Protein AF-A0A258CQ73-F1 (afdb_monomer_lite)

pLDDT: mean 89.33, std 9.18, range [62.22, 98.75]

Radius of gyration: 27.76 Å; chains: 1; bounding box: 43×17×79 Å

Secondary structure (DSSP, 8-state):
-HHHHHHHHHHHHHHHHHHHHHHHHHHHHHHHTSPPGGGGTT---SSPPPEE-TTS-EEE-

Structure (mmCIF, N/CA/C/O backbone):
data_AF-A0A258CQ73-F1
#
_entry.id   AF-A0A258CQ73-F1
#
loop_
_atom_site.group_PDB
_atom_site.id
_atom_site.type_symbol
_atom_site.label_atom_id
_atom_site.label_alt_id
_atom_site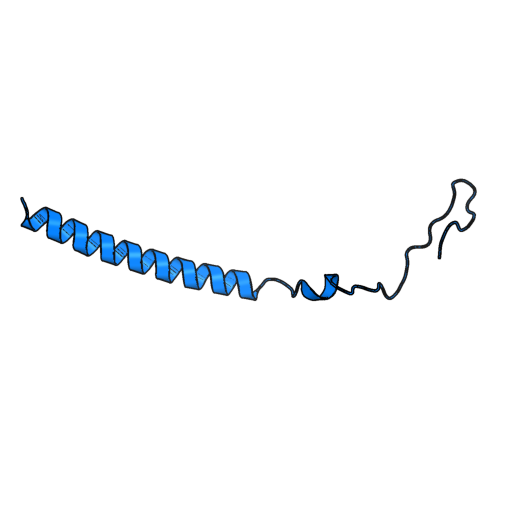.label_comp_id
_atom_site.label_asym_id
_atom_site.label_entity_id
_atom_site.label_seq_id
_atom_site.pdbx_PDB_ins_code
_atom_site.Cartn_x
_atom_site.Cartn_y
_atom_site.Cartn_z
_atom_site.occupancy
_atom_site.B_iso_or_equiv
_atom_site.auth_seq_id
_atom_site.auth_comp_id
_atom_site.auth_asym_id
_atom_site.auth_atom_id
_atom_site.pdbx_PDB_model_num
ATOM 1 N N . MET A 1 1 ? -23.630 12.394 31.087 1.00 72.06 1 MET A N 1
ATOM 2 C CA . MET A 1 1 ? -23.210 12.817 29.730 1.00 72.06 1 MET A CA 1
ATOM 3 C C . MET A 1 1 ? -21.730 12.528 29.465 1.00 72.06 1 MET A C 1
ATOM 5 O O . MET A 1 1 ? -21.448 11.814 28.515 1.00 72.06 1 MET A O 1
ATOM 9 N N . LEU A 1 2 ? -20.799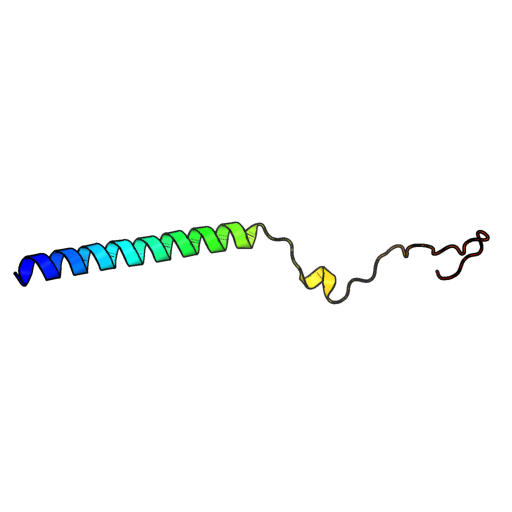 12.946 30.336 1.00 89.44 2 LEU A N 1
ATOM 10 C CA . LEU A 1 2 ? -19.347 12.695 30.189 1.00 89.44 2 LEU A CA 1
ATOM 11 C C . LEU A 1 2 ? -18.949 11.221 29.957 1.00 89.44 2 LEU A C 1
ATOM 13 O O . LEU A 1 2 ? -18.067 10.945 29.153 1.00 89.44 2 LEU A O 1
ATOM 17 N N . ARG A 1 3 ? -19.634 10.263 30.597 1.00 91.19 3 ARG A N 1
ATOM 18 C CA . ARG A 1 3 ? -19.367 8.819 30.423 1.00 91.19 3 ARG A CA 1
ATOM 19 C C . ARG A 1 3 ? -19.630 8.314 28.997 1.00 91.19 3 ARG A C 1
ATOM 21 O O . ARG A 1 3 ? -18.859 7.508 28.495 1.00 91.19 3 ARG A O 1
ATOM 28 N N . LEU A 1 4 ? -20.695 8.797 28.349 1.00 95.06 4 LEU A N 1
ATOM 29 C CA . LEU A 1 4 ? -21.034 8.416 26.973 1.00 95.06 4 LEU A CA 1
ATOM 30 C C . LEU A 1 4 ? -20.029 9.014 25.982 1.00 95.06 4 LEU A C 1
ATOM 32 O O . LEU A 1 4 ? -19.548 8.314 25.099 1.00 95.06 4 LEU A O 1
ATOM 36 N N . ILE A 1 5 ? -19.671 10.287 26.176 1.00 95.94 5 ILE A N 1
ATOM 37 C CA . ILE A 1 5 ? -18.687 10.986 25.340 1.00 95.94 5 ILE A CA 1
ATOM 38 C C . ILE A 1 5 ? -17.318 10.303 25.437 1.00 95.94 5 ILE A C 1
ATOM 40 O O . ILE A 1 5 ? -16.693 10.058 24.412 1.00 95.94 5 ILE A O 1
ATOM 44 N N . GLY A 1 6 ? -16.879 9.930 26.643 1.00 96.12 6 GLY A N 1
ATOM 45 C CA . GLY A 1 6 ? -15.624 9.199 26.831 1.00 96.12 6 GLY A CA 1
ATOM 46 C C . GLY A 1 6 ? -15.607 7.840 26.126 1.00 96.12 6 GLY A C 1
ATOM 47 O O . GLY A 1 6 ? -14.599 7.479 25.525 1.00 96.12 6 GLY A O 1
ATOM 48 N N . TRP A 1 7 ? -16.728 7.110 26.134 1.00 96.31 7 TRP A N 1
ATOM 49 C CA . TRP A 1 7 ? -16.837 5.830 25.428 1.00 96.31 7 TRP A CA 1
ATOM 50 C C . TRP A 1 7 ? -16.803 6.000 23.905 1.00 96.31 7 TRP A C 1
ATOM 52 O O . TRP A 1 7 ? -16.044 5.306 23.233 1.00 96.31 7 TRP A O 1
ATOM 62 N N . LEU A 1 8 ? -17.559 6.962 23.366 1.00 97.62 8 LEU A N 1
ATOM 63 C CA . LEU A 1 8 ? -17.544 7.276 21.935 1.00 97.62 8 LEU A CA 1
ATOM 64 C C . LEU A 1 8 ? -16.164 7.747 21.473 1.00 97.62 8 LEU A C 1
ATOM 66 O O . LEU A 1 8 ? -15.704 7.336 20.413 1.00 97.62 8 LEU A O 1
ATOM 70 N N . PHE A 1 9 ? -15.485 8.563 22.279 1.00 97.00 9 PHE A N 1
ATOM 71 C CA . PHE A 1 9 ? -14.131 9.015 21.986 1.00 97.00 9 PHE A CA 1
ATOM 72 C C . PHE A 1 9 ? -13.130 7.856 22.009 1.00 97.00 9 PHE A C 1
ATOM 74 O O . PHE A 1 9 ? -12.361 7.699 21.067 1.00 97.00 9 PHE A O 1
ATOM 81 N N . GLY A 1 10 ? -13.165 7.009 23.042 1.00 97.75 10 GLY A N 1
ATOM 82 C CA . GLY A 1 10 ? -12.277 5.849 23.141 1.00 97.75 10 GLY A CA 1
ATOM 83 C C . GLY A 1 10 ? -12.482 4.856 21.996 1.00 97.75 10 GLY A C 1
ATOM 84 O O . GLY A 1 10 ? -11.517 4.436 21.360 1.00 97.75 10 GLY A O 1
ATOM 85 N N . PHE A 1 11 ? -13.738 4.531 21.681 1.00 97.94 11 PHE A N 1
ATOM 86 C CA . PHE A 1 11 ? -14.070 3.654 20.560 1.00 97.94 11 PHE A CA 1
ATOM 87 C C . PHE A 1 11 ? -13.714 4.283 19.207 1.00 97.94 11 PHE A C 1
ATOM 89 O O . PHE A 1 11 ? -13.135 3.619 18.350 1.00 97.94 11 PHE A O 1
ATOM 96 N N . GLY A 1 12 ? -13.992 5.576 19.028 1.00 98.44 12 GLY A N 1
ATOM 97 C CA . GLY A 1 12 ? -13.618 6.321 17.828 1.00 98.44 12 GLY A CA 1
ATOM 98 C C . GLY A 1 12 ? -12.105 6.351 17.613 1.00 98.44 12 GLY A C 1
ATOM 99 O O . GLY A 1 12 ? -11.640 6.094 16.507 1.00 98.44 12 GLY A O 1
ATOM 100 N N . MET A 1 13 ? -11.328 6.575 18.674 1.00 98.44 13 MET A N 1
ATOM 101 C CA . MET A 1 13 ? -9.865 6.537 18.629 1.00 98.44 13 MET A CA 1
ATOM 102 C C . MET A 1 13 ? -9.350 5.139 18.273 1.00 98.44 13 MET A C 1
ATOM 104 O O . MET A 1 13 ? -8.461 5.003 17.436 1.00 98.44 13 MET A O 1
ATOM 108 N N . PHE A 1 14 ? -9.938 4.090 18.854 1.00 98.44 14 PHE A N 1
ATOM 109 C CA . PHE A 1 14 ? -9.605 2.710 18.507 1.00 98.44 14 PHE A CA 1
ATOM 110 C C . PHE A 1 14 ? -9.870 2.414 17.022 1.00 98.44 14 PHE A C 1
ATOM 112 O O . PHE A 1 14 ? -8.999 1.887 16.332 1.00 98.44 14 PHE A O 1
ATOM 119 N N . MET A 1 15 ? -11.038 2.812 16.508 1.00 98.69 15 MET A N 1
ATOM 120 C CA . MET A 1 15 ? -11.383 2.670 15.090 1.00 98.69 15 MET A CA 1
ATOM 121 C C . MET A 1 15 ? -10.436 3.468 14.185 1.00 98.69 15 MET A C 1
ATOM 123 O O . MET A 1 15 ? -10.019 2.959 13.147 1.00 98.69 15 MET A O 1
ATOM 127 N N . ALA A 1 16 ? -10.055 4.686 14.580 1.00 98.62 16 ALA A N 1
ATOM 128 C CA . ALA A 1 16 ? -9.112 5.513 13.831 1.00 98.62 16 ALA A CA 1
ATOM 129 C C . ALA A 1 16 ? -7.726 4.857 13.742 1.00 98.62 16 ALA A C 1
ATOM 131 O O . ALA A 1 16 ? -7.155 4.773 12.657 1.00 98.62 16 ALA A O 1
ATOM 132 N N . LEU A 1 17 ? -7.209 4.323 14.854 1.00 98.69 17 LEU A N 1
ATOM 133 C CA . LEU A 1 17 ? -5.941 3.588 14.865 1.00 98.69 17 LEU A CA 1
ATOM 134 C C . LEU A 1 17 ? -6.011 2.320 14.006 1.00 98.69 17 LEU A C 1
ATOM 136 O O . LEU A 1 17 ? -5.083 2.046 13.245 1.00 98.69 17 LEU A O 1
ATOM 140 N N . ALA A 1 18 ? -7.119 1.577 14.075 1.00 98.69 18 ALA A N 1
ATOM 141 C CA . ALA A 1 18 ? -7.340 0.414 13.221 1.00 98.69 18 ALA A CA 1
ATOM 142 C C . ALA A 1 18 ? -7.357 0.796 11.730 1.00 98.69 18 ALA A C 1
ATOM 144 O O . ALA A 1 18 ? -6.729 0.118 10.918 1.00 98.69 18 ALA A O 1
ATOM 145 N N . ALA A 1 19 ? -8.010 1.905 11.370 1.00 98.69 19 ALA A N 1
ATOM 146 C CA . ALA A 1 19 ? -8.041 2.416 10.002 1.00 98.69 19 ALA A CA 1
ATOM 147 C C . ALA A 1 19 ? -6.649 2.840 9.508 1.00 98.69 19 ALA A C 1
ATOM 149 O O . ALA A 1 19 ? -6.282 2.520 8.380 1.00 98.69 19 ALA A O 1
ATOM 150 N N . VAL A 1 20 ? -5.846 3.495 10.355 1.00 98.75 20 VAL A N 1
ATOM 151 C CA . VAL A 1 20 ? -4.446 3.829 10.037 1.00 98.75 20 VAL A CA 1
ATOM 152 C C . VAL A 1 20 ? -3.624 2.560 9.807 1.00 98.75 20 VAL A C 1
ATOM 154 O O . VAL A 1 20 ? -2.905 2.475 8.815 1.00 98.75 20 VAL A O 1
ATOM 157 N N . GLY A 1 21 ? -3.760 1.554 10.676 1.00 98.62 21 GLY A N 1
ATOM 158 C CA . GLY A 1 21 ? -3.076 0.268 10.520 1.00 98.62 21 GLY A CA 1
ATOM 159 C C . GLY A 1 21 ? -3.458 -0.446 9.220 1.00 98.62 21 GLY A C 1
ATOM 160 O O . GLY A 1 21 ? -2.584 -0.863 8.461 1.00 98.62 21 GLY A O 1
ATOM 161 N N . ALA A 1 22 ? -4.756 -0.520 8.917 1.00 98.62 22 ALA A N 1
ATOM 162 C CA . ALA A 1 22 ? -5.250 -1.081 7.662 1.00 98.62 22 ALA A CA 1
ATOM 163 C C . ALA A 1 22 ? -4.733 -0.298 6.443 1.00 98.62 22 ALA A C 1
ATOM 165 O O . ALA A 1 22 ? -4.280 -0.902 5.471 1.00 98.62 22 ALA A O 1
ATOM 166 N N . GLY A 1 23 ? -4.734 1.036 6.514 1.00 98.62 23 GLY A N 1
ATOM 167 C CA . GLY A 1 23 ? -4.194 1.908 5.473 1.00 98.62 23 GLY A CA 1
ATOM 168 C C . GLY A 1 23 ? -2.697 1.700 5.238 1.00 98.62 23 GLY A C 1
ATOM 169 O O . GLY A 1 23 ? -2.267 1.646 4.090 1.00 98.62 23 GLY A O 1
ATOM 170 N N . ALA A 1 24 ? -1.906 1.509 6.296 1.00 98.56 24 ALA A N 1
ATOM 171 C CA . ALA A 1 24 ? -0.477 1.222 6.183 1.00 98.56 24 ALA A CA 1
ATOM 172 C C . ALA A 1 24 ? -0.212 -0.137 5.514 1.00 98.56 24 ALA A C 1
ATOM 174 O O . ALA A 1 24 ? 0.641 -0.240 4.630 1.00 98.56 24 ALA A O 1
ATOM 175 N N . ILE A 1 25 ? -0.972 -1.175 5.877 1.00 98.44 25 ILE A N 1
ATOM 176 C CA . ILE A 1 25 ? -0.873 -2.496 5.235 1.00 98.44 25 ILE A CA 1
ATOM 177 C C . ILE A 1 25 ? -1.262 -2.397 3.755 1.00 98.44 25 ILE A C 1
ATOM 179 O O . ILE A 1 25 ? -0.540 -2.877 2.884 1.00 98.44 25 ILE A O 1
ATOM 183 N N . TYR A 1 26 ? -2.368 -1.724 3.446 1.00 98.25 26 TYR A N 1
ATOM 184 C CA . TYR A 1 26 ? -2.797 -1.518 2.065 1.00 98.25 26 TYR A CA 1
ATOM 185 C C . TYR A 1 26 ? -1.753 -0.743 1.247 1.00 98.25 26 TYR A C 1
ATOM 187 O O . TYR A 1 26 ? -1.375 -1.157 0.155 1.00 98.25 26 TYR A O 1
ATOM 195 N N . LEU A 1 27 ? -1.221 0.352 1.791 1.00 98.06 27 LEU A N 1
ATOM 196 C CA . LEU A 1 27 ? -0.234 1.161 1.087 1.00 98.06 27 LEU A CA 1
ATOM 197 C C . LEU A 1 27 ? 1.061 0.385 0.843 1.00 98.06 27 LEU A C 1
ATOM 199 O O . LEU A 1 27 ? 1.593 0.440 -0.260 1.00 98.06 27 LEU A O 1
ATOM 203 N N . THR A 1 28 ? 1.561 -0.356 1.833 1.00 97.06 28 THR A N 1
ATOM 204 C CA . THR A 1 28 ? 2.793 -1.148 1.681 1.00 97.06 28 THR A CA 1
ATOM 205 C C . THR A 1 28 ? 2.622 -2.289 0.682 1.00 97.06 28 THR A C 1
ATOM 207 O O . THR A 1 28 ? 3.500 -2.497 -0.151 1.00 97.06 28 THR A O 1
ATOM 210 N N . THR A 1 29 ? 1.482 -2.982 0.702 1.00 96.75 29 THR A N 1
ATOM 211 C CA . THR A 1 29 ? 1.182 -4.056 -0.260 1.00 96.75 29 THR A CA 1
ATOM 212 C C . THR A 1 29 ? 1.079 -3.547 -1.695 1.00 96.75 29 THR A C 1
ATOM 214 O O . THR A 1 29 ? 1.706 -4.128 -2.577 1.00 96.75 29 THR A O 1
ATOM 217 N N . VAL A 1 30 ? 0.371 -2.438 -1.936 1.00 96.81 30 VAL A N 1
ATOM 218 C CA . VAL A 1 30 ? 0.305 -1.819 -3.272 1.00 96.81 30 VAL A CA 1
ATOM 219 C C . VAL A 1 30 ? 1.673 -1.280 -3.691 1.00 96.81 30 VAL A C 1
ATOM 221 O O . VAL A 1 30 ? 2.090 -1.472 -4.830 1.00 96.81 30 VAL A O 1
ATOM 224 N N . SER A 1 31 ? 2.409 -0.658 -2.766 1.00 95.31 31 SER A N 1
ATOM 225 C CA . SER A 1 31 ? 3.740 -0.111 -3.058 1.00 95.31 31 SER A CA 1
ATOM 226 C C . SER A 1 31 ? 4.736 -1.196 -3.464 1.00 95.31 31 SER A C 1
ATOM 228 O O . SER A 1 31 ? 5.544 -0.975 -4.357 1.00 95.31 31 SER A O 1
ATOM 230 N N . ALA A 1 32 ? 4.655 -2.383 -2.857 1.00 93.50 32 ALA A N 1
ATOM 231 C CA . ALA A 1 32 ? 5.522 -3.514 -3.181 1.00 93.50 32 ALA A CA 1
ATOM 232 C C . ALA A 1 32 ? 5.258 -4.122 -4.572 1.00 93.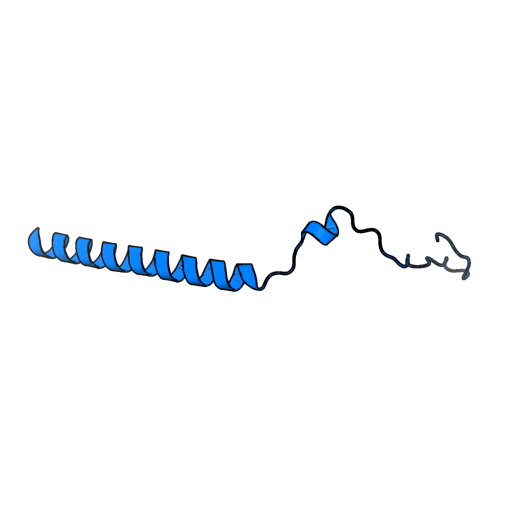50 32 ALA A C 1
ATOM 234 O O . ALA A 1 32 ? 6.099 -4.854 -5.085 1.00 93.50 32 ALA A O 1
ATOM 235 N N . GLN A 1 33 ? 4.100 -3.847 -5.177 1.00 91.81 33 GLN A N 1
ATOM 236 C CA . GLN A 1 33 ? 3.748 -4.321 -6.519 1.00 91.81 33 GLN A CA 1
ATOM 237 C C . GLN A 1 33 ? 4.199 -3.361 -7.627 1.00 91.81 33 GLN A C 1
ATOM 239 O O . GLN A 1 33 ? 4.136 -3.715 -8.805 1.00 91.81 33 GLN A O 1
ATOM 244 N N . LEU A 1 34 ? 4.629 -2.148 -7.274 1.00 93.19 34 LEU A N 1
ATOM 245 C CA . LEU A 1 34 ? 5.081 -1.162 -8.246 1.00 93.19 34 LEU A CA 1
ATOM 246 C C . LEU A 1 34 ? 6.486 -1.528 -8.756 1.00 93.19 34 LEU A C 1
ATOM 248 O O . LEU A 1 34 ? 7.365 -1.842 -7.951 1.00 93.19 34 LEU A O 1
ATOM 252 N N . PRO A 1 35 ? 6.726 -1.471 -10.077 1.00 90.25 35 PRO A N 1
ATOM 253 C CA . PRO A 1 35 ? 8.062 -1.629 -10.638 1.00 90.25 35 PRO A CA 1
ATOM 254 C C . PRO A 1 35 ? 9.027 -0.548 -10.141 1.00 90.25 35 PRO A C 1
ATOM 256 O O . PRO A 1 35 ? 8.622 0.578 -9.845 1.00 90.25 35 PRO A O 1
ATOM 259 N N . ASP A 1 36 ? 10.318 -0.877 -10.118 1.00 87.19 36 ASP A N 1
ATOM 260 C CA . ASP A 1 36 ? 11.362 0.090 -9.796 1.00 87.19 36 ASP A CA 1
ATOM 261 C C . ASP A 1 36 ? 11.428 1.191 -10.871 1.00 87.19 36 ASP A C 1
ATOM 263 O O . ASP A 1 36 ? 11.672 0.930 -12.050 1.00 87.19 36 ASP A O 1
ATOM 267 N N . TYR A 1 37 ? 11.197 2.438 -10.461 1.00 84.69 37 TYR A N 1
ATOM 268 C CA . TYR A 1 37 ? 11.218 3.603 -11.345 1.00 84.69 37 TYR A CA 1
ATOM 269 C C . TYR A 1 37 ? 12.636 4.126 -11.603 1.00 84.69 37 TYR A C 1
ATOM 271 O O . TYR A 1 37 ? 12.833 4.948 -12.500 1.00 84.69 37 TYR A O 1
ATOM 279 N N . THR A 1 38 ? 13.636 3.678 -10.837 1.00 85.50 38 THR A N 1
ATOM 280 C CA . THR A 1 38 ? 15.025 4.141 -10.985 1.00 85.50 38 THR A CA 1
ATOM 281 C C . THR A 1 38 ? 15.638 3.739 -12.322 1.00 85.50 38 THR A C 1
ATOM 283 O O . THR A 1 38 ? 16.543 4.418 -12.803 1.00 85.50 38 THR A O 1
ATOM 286 N N . VAL A 1 39 ? 15.073 2.725 -12.984 1.00 82.00 39 VAL A N 1
ATOM 287 C CA . VAL A 1 39 ? 15.440 2.300 -14.342 1.00 82.00 39 VAL A CA 1
ATOM 288 C C . VAL A 1 39 ? 15.301 3.445 -15.351 1.00 82.00 39 VAL A C 1
ATOM 290 O O . VAL A 1 39 ? 16.042 3.491 -16.325 1.00 82.00 39 VAL A O 1
ATOM 293 N N . LEU A 1 40 ? 14.395 4.399 -15.103 1.00 84.31 40 LEU A N 1
ATOM 294 C CA . LEU A 1 40 ? 14.181 5.563 -15.967 1.00 84.31 40 LEU A CA 1
ATOM 295 C C . LEU A 1 40 ? 15.203 6.683 -15.759 1.00 84.31 40 LEU A C 1
ATOM 297 O O . LEU A 1 40 ? 15.286 7.580 -16.594 1.00 84.31 40 LEU A O 1
ATOM 301 N N . LYS A 1 41 ? 15.961 6.665 -14.657 1.00 84.56 41 LYS A N 1
ATOM 302 C CA . LYS A 1 41 ? 16.894 7.747 -14.322 1.00 84.56 41 LYS A CA 1
ATOM 303 C C . LYS A 1 41 ? 18.037 7.839 -15.333 1.00 84.56 41 LYS A C 1
ATOM 305 O O . LYS A 1 41 ? 18.362 8.933 -15.774 1.00 84.56 41 LYS A O 1
ATOM 310 N N . ASP A 1 42 ? 18.581 6.685 -15.706 1.00 81.69 42 ASP A N 1
ATOM 311 C CA . ASP A 1 42 ? 19.691 6.538 -16.648 1.00 81.69 42 ASP A CA 1
ATOM 312 C C . ASP A 1 42 ? 19.302 5.543 -17.759 1.00 81.69 42 ASP A C 1
ATOM 314 O O . ASP A 1 42 ? 20.077 4.667 -18.147 1.00 81.69 42 ASP A O 1
ATOM 318 N N . TYR A 1 43 ? 18.051 5.625 -18.231 1.00 80.06 43 TYR A N 1
ATOM 319 C CA . TYR A 1 43 ? 17.542 4.722 -19.262 1.00 80.06 43 TYR A CA 1
ATOM 320 C C . TYR A 1 43 ? 18.224 4.993 -20.602 1.00 80.06 43 TYR A C 1
ATOM 322 O O . TYR A 1 43 ? 17.858 5.919 -21.327 1.00 80.06 43 TYR A O 1
ATOM 330 N N . GLN A 1 44 ? 19.181 4.137 -20.948 1.00 80.25 44 GLN A N 1
ATOM 331 C CA . GLN A 1 44 ? 19.740 4.067 -22.288 1.00 80.25 44 GLN A CA 1
ATOM 332 C C . GLN A 1 44 ? 19.047 2.915 -23.035 1.00 80.25 44 GLN A C 1
ATOM 334 O O . GLN A 1 44 ? 19.322 1.748 -22.734 1.00 80.25 44 GLN A O 1
ATOM 339 N N . PRO A 1 45 ? 18.118 3.194 -23.971 1.00 79.62 45 PRO A N 1
ATOM 340 C CA . PRO A 1 45 ? 17.450 2.136 -24.714 1.00 79.62 45 PRO A CA 1
ATOM 341 C C . PRO A 1 45 ? 18.488 1.328 -25.512 1.00 79.62 45 PRO A C 1
ATOM 343 O O . PRO A 1 45 ? 19.310 1.920 -26.213 1.00 79.62 45 PRO A O 1
ATOM 346 N N . PRO A 1 46 ? 18.469 -0.016 -25.440 1.00 77.56 46 PRO A N 1
ATOM 347 C CA . PRO A 1 46 ? 19.440 -0.867 -26.136 1.00 77.56 46 PRO A CA 1
ATOM 348 C C . PRO A 1 46 ? 19.287 -0.833 -27.663 1.00 77.56 46 PRO A C 1
ATOM 350 O O . PRO A 1 46 ? 20.202 -1.216 -28.386 1.00 77.56 46 PRO A O 1
ATOM 353 N N . VAL A 1 47 ? 18.131 -0.382 -28.151 1.00 76.31 47 VAL A N 1
ATOM 354 C CA . VAL A 1 47 ? 17.843 -0.124 -29.561 1.00 76.31 47 VAL A CA 1
ATOM 355 C C . VAL A 1 47 ? 17.128 1.212 -29.661 1.00 76.31 47 VAL A C 1
ATOM 357 O O . VAL A 1 47 ? 16.095 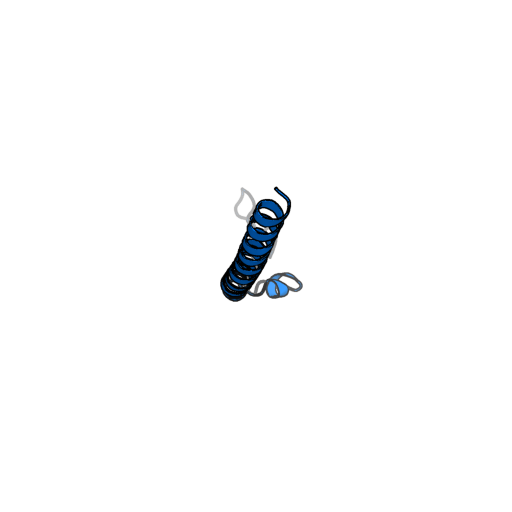1.424 -29.027 1.00 76.31 47 VAL A O 1
ATOM 360 N N . THR A 1 48 ? 17.697 2.116 -30.444 1.00 79.19 48 THR A N 1
ATOM 361 C CA . THR A 1 48 ? 17.103 3.404 -30.776 1.00 79.19 48 THR A CA 1
ATOM 362 C C . THR A 1 48 ? 16.079 3.237 -31.896 1.00 79.19 48 THR A C 1
ATOM 364 O O . THR A 1 48 ? 16.172 2.347 -32.749 1.00 79.19 48 THR A O 1
ATOM 367 N N . THR A 1 49 ? 15.037 4.065 -31.871 1.00 83.12 49 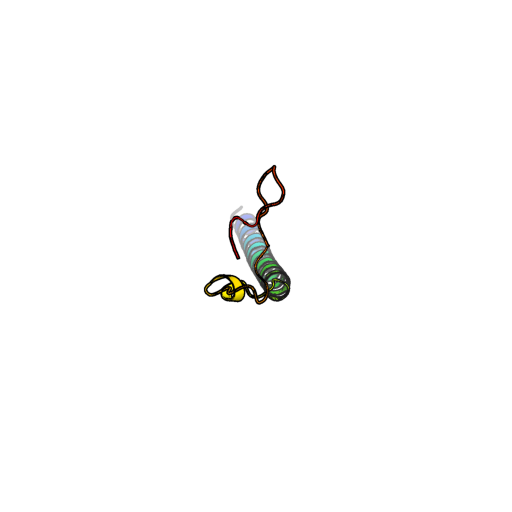THR A N 1
ATOM 368 C CA . THR A 1 49 ? 14.032 4.073 -32.935 1.00 83.12 49 THR A CA 1
ATOM 369 C C . THR A 1 49 ? 14.600 4.813 -34.137 1.00 83.12 49 THR A C 1
ATOM 371 O O . THR A 1 49 ? 14.893 6.001 -34.041 1.00 83.12 49 THR A O 1
ATOM 374 N N . ARG A 1 50 ? 14.687 4.140 -35.286 1.00 79.88 50 ARG A N 1
ATOM 375 C CA . ARG A 1 50 ? 15.057 4.787 -36.549 1.00 79.88 50 ARG A CA 1
ATOM 376 C C . ARG A 1 50 ? 13.971 5.760 -36.984 1.00 79.88 50 ARG A C 1
ATOM 378 O O . ARG A 1 50 ? 12.820 5.364 -37.179 1.00 79.88 50 ARG A O 1
ATOM 385 N N . VAL A 1 51 ? 14.339 7.021 -37.169 1.00 80.38 51 VAL A N 1
ATOM 386 C CA . VAL A 1 51 ? 13.424 8.047 -37.677 1.00 80.38 51 VAL A CA 1
ATOM 387 C C . VAL A 1 51 ? 13.646 8.191 -39.178 1.00 80.38 51 VAL A C 1
ATOM 389 O O . VAL A 1 51 ? 14.756 8.493 -39.607 1.00 80.38 51 VAL A O 1
ATOM 392 N N . HIS A 1 52 ? 12.595 7.985 -39.974 1.00 82.25 52 HIS A N 1
ATOM 393 C CA . HIS A 1 52 ? 12.627 8.172 -41.426 1.00 82.25 52 HIS A CA 1
ATOM 394 C C . HIS A 1 52 ? 11.891 9.458 -41.827 1.00 82.25 52 HIS A C 1
ATOM 396 O O . HIS A 1 52 ? 10.822 9.759 -41.294 1.00 82.25 52 HIS A O 1
ATOM 402 N N . ALA A 1 53 ? 12.448 10.214 -42.770 1.00 84.19 53 ALA A N 1
ATOM 403 C CA . ALA A 1 53 ? 11.791 11.349 -43.407 1.00 84.19 53 ALA A CA 1
ATOM 404 C C . ALA A 1 53 ? 10.640 10.892 -44.320 1.00 84.19 53 ALA A C 1
ATOM 406 O O . ALA A 1 53 ? 10.515 9.715 -44.659 1.00 84.19 53 ALA A O 1
ATOM 407 N N . ALA A 1 54 ? 9.807 11.841 -44.759 1.00 84.50 54 ALA A N 1
ATOM 408 C CA . ALA A 1 54 ? 8.678 11.577 -45.659 1.00 84.50 54 ALA A CA 1
ATOM 409 C C . ALA A 1 54 ? 9.092 10.971 -47.018 1.00 84.50 54 ALA A C 1
ATOM 411 O O . ALA A 1 54 ? 8.260 10.386 -47.706 1.00 84.50 54 ALA A O 1
ATOM 412 N N . ASP A 1 55 ? 10.368 11.091 -47.392 1.00 85.44 55 ASP A N 1
ATOM 413 C CA . ASP A 1 55 ? 10.977 10.501 -48.588 1.00 85.44 55 ASP A CA 1
ATOM 414 C C . ASP A 1 55 ? 11.669 9.143 -48.326 1.00 85.44 55 ASP A C 1
ATOM 416 O O . ASP A 1 55 ? 12.250 8.556 -49.237 1.00 85.44 55 ASP A O 1
ATOM 420 N N . GLY A 1 56 ? 11.599 8.628 -47.092 1.00 80.31 56 GLY A N 1
ATOM 421 C CA . GLY A 1 56 ? 12.176 7.350 -46.669 1.00 80.31 56 GLY A CA 1
ATOM 422 C C . GLY A 1 56 ? 13.628 7.417 -46.178 1.00 80.31 56 GLY A C 1
ATOM 423 O O . GLY A 1 56 ? 14.152 6.404 -45.703 1.00 80.31 56 GLY A O 1
ATOM 424 N N . THR A 1 57 ? 14.286 8.579 -46.242 1.00 82.62 57 THR A N 1
ATOM 425 C CA . THR A 1 57 ? 15.681 8.744 -45.792 1.00 82.62 57 THR A CA 1
ATOM 426 C C . THR A 1 57 ? 15.807 8.717 -44.259 1.00 82.62 57 THR A C 1
ATOM 428 O O . THR A 1 57 ? 14.881 9.104 -43.553 1.00 82.62 57 THR A O 1
ATOM 431 N N . LEU A 1 58 ? 16.925 8.216 -43.715 1.00 79.81 58 LEU A N 1
ATOM 432 C CA . LEU A 1 58 ? 17.180 8.154 -42.263 1.00 79.81 58 LEU A CA 1
ATOM 433 C C . LEU A 1 58 ? 17.559 9.540 -41.716 1.00 79.81 58 LEU A C 1
ATOM 435 O O . LEU A 1 58 ? 18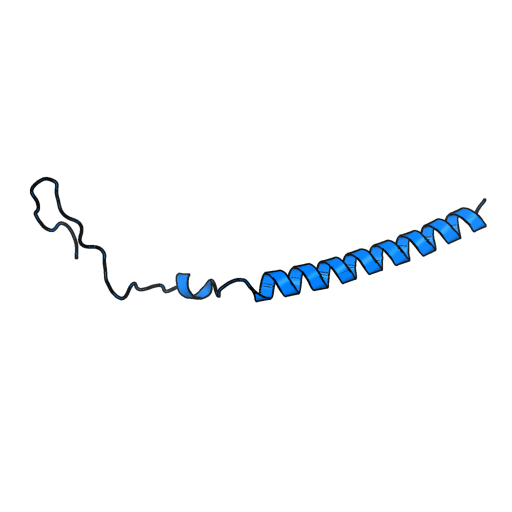.530 10.135 -42.176 1.00 79.81 58 LEU A O 1
ATOM 439 N N . LEU A 1 59 ? 16.804 10.032 -40.731 1.00 76.31 59 LEU A N 1
ATOM 440 C CA . LEU A 1 59 ? 17.001 11.341 -40.094 1.00 76.31 59 LEU A CA 1
ATOM 441 C C . LEU A 1 59 ? 17.829 11.280 -38.808 1.00 76.31 59 LEU A C 1
ATOM 443 O O . LEU A 1 59 ? 18.535 12.235 -38.493 1.00 76.31 59 LEU A O 1
ATOM 447 N N . ALA A 1 60 ? 17.730 10.186 -38.060 1.00 67.62 60 ALA A N 1
ATOM 448 C CA . ALA A 1 60 ? 18.513 9.945 -36.856 1.00 67.62 60 ALA A CA 1
ATOM 449 C C . ALA A 1 60 ? 18.641 8.435 -36.625 1.00 67.62 60 ALA A C 1
ATOM 451 O O . ALA A 1 60 ? 17.683 7.693 -36.882 1.00 67.62 60 ALA A O 1
ATOM 452 N N . ASP A 1 61 ? 19.820 8.030 -36.155 1.00 62.22 61 ASP A N 1
ATOM 453 C CA . ASP A 1 61 ? 20.105 6.705 -35.595 1.00 62.22 61 ASP A CA 1
ATOM 454 C C . ASP A 1 61 ? 20.032 6.782 -34.067 1.00 62.22 61 ASP A C 1
ATOM 456 O O . ASP A 1 61 ? 20.513 7.784 -33.487 1.00 62.22 61 ASP A O 1
#

Foldseek 3Di:
DVVVVVVCVVVVVVVVVVVVVVVVVVVVVVVVPDDDPVCVVPPDDPDDDFDADPVRHTPDD

Sequence (61 aa):
MLRLIGWLFGFGMFMALAAVGAGAIYLTTVSAQLPDYTVLKDYQPPVTTRVHAADGTLLAD